Protein AF-A0A0Q4UPB3-F1 (afdb_monomer_lite)

Sequence (132 aa):
MCTIVAIAHKLSTCGHAADIGVLMTHRLHADRCLEVARELRAAAEETRQTLQVSRDLVRRSREQTAAGPLACSKDDNLVPSNQLVMSLIEAYEAAENEPDTQTRLLLGHVLHHVGRRIADGIGPRMAGIAVH

Foldseek 3Di:
DPPVVVVVVVVVVVVVVVVVVVVVVVVVVVVVVVVVVVVVVVVVVVVVVVVVVVVVVVVVVVVDVVVDDPPPPPCLLPQDDPVVLVVLVVQLVVCVPPPPPVSNVVSVVVNVVNVVSNDVNCPCVNVVNPPD

Structure (mmCIF, N/CA/C/O backbone):
data_AF-A0A0Q4UPB3-F1
#
_entry.id   AF-A0A0Q4UPB3-F1
#
loop_
_atom_site.group_PDB
_atom_site.id
_atom_site.type_symbol
_atom_site.label_atom_id
_atom_site.label_alt_id
_atom_site.label_comp_id
_atom_site.label_asym_id
_atom_site.label_entity_id
_atom_site.label_seq_id
_atom_site.pdbx_PDB_ins_code
_atom_site.Cartn_x
_atom_site.Cartn_y
_atom_site.Cartn_z
_atom_site.occupancy
_atom_site.B_iso_or_equiv
_atom_site.auth_seq_id
_atom_site.auth_comp_id
_atom_site.auth_asym_id
_atom_site.auth_atom_id
_atom_site.pdbx_PDB_model_num
ATOM 1 N N . MET A 1 1 ? 35.893 -4.896 -80.711 1.00 54.38 1 MET A N 1
ATOM 2 C CA . MET A 1 1 ? 35.338 -5.788 -79.666 1.00 54.38 1 MET A CA 1
ATOM 3 C C . MET A 1 1 ? 35.757 -5.440 -78.228 1.00 54.38 1 MET A C 1
ATOM 5 O O . MET A 1 1 ? 35.130 -5.952 -77.313 1.00 54.38 1 MET A O 1
ATOM 9 N N . CYS A 1 2 ? 36.719 -4.537 -77.978 1.00 56.00 2 CYS A N 1
ATOM 10 C CA . CYS A 1 2 ? 37.187 -4.248 -76.608 1.00 56.00 2 CYS A CA 1
ATOM 11 C C . CYS A 1 2 ? 36.228 -3.426 -75.721 1.00 56.00 2 CYS A C 1
ATOM 13 O O . CYS A 1 2 ? 36.278 -3.541 -74.501 1.00 56.00 2 CYS A O 1
ATOM 15 N N . THR A 1 3 ? 35.339 -2.611 -76.291 1.00 58.88 3 THR A N 1
ATOM 16 C CA . THR A 1 3 ? 34.511 -1.666 -75.517 1.00 58.88 3 THR A CA 1
ATOM 17 C C . THR A 1 3 ? 33.350 -2.332 -74.779 1.00 58.88 3 THR A C 1
ATOM 19 O O . THR A 1 3 ? 33.030 -1.947 -73.659 1.00 58.88 3 THR A O 1
ATOM 22 N N . ILE A 1 4 ? 32.747 -3.369 -75.368 1.00 64.38 4 ILE A N 1
ATOM 23 C CA . ILE A 1 4 ? 31.600 -4.078 -74.774 1.00 64.38 4 ILE A CA 1
ATOM 24 C C . ILE A 1 4 ? 32.046 -4.893 -73.549 1.00 64.38 4 ILE A C 1
ATOM 26 O O . ILE A 1 4 ? 31.372 -4.882 -72.522 1.00 64.38 4 ILE A O 1
ATOM 30 N N . VAL A 1 5 ? 33.228 -5.518 -73.614 1.00 67.75 5 VAL A N 1
ATOM 31 C CA . VAL A 1 5 ? 33.810 -6.277 -72.491 1.00 67.75 5 VAL A CA 1
ATOM 32 C C . VAL A 1 5 ? 34.177 -5.351 -71.323 1.00 67.75 5 VAL A C 1
ATOM 34 O O . VAL A 1 5 ? 33.931 -5.691 -70.168 1.00 67.75 5 VAL A O 1
ATOM 37 N N . ALA A 1 6 ? 34.686 -4.147 -71.606 1.00 63.47 6 ALA A N 1
ATOM 38 C CA . ALA A 1 6 ? 35.025 -3.167 -70.573 1.00 63.47 6 ALA A CA 1
ATOM 39 C C . ALA A 1 6 ? 33.787 -2.625 -69.833 1.00 63.47 6 ALA A C 1
ATOM 41 O O . ALA A 1 6 ? 33.818 -2.469 -68.611 1.00 63.47 6 ALA A O 1
ATOM 42 N N . ILE A 1 7 ? 32.684 -2.382 -70.552 1.00 65.12 7 ILE A N 1
ATOM 43 C CA . ILE A 1 7 ? 31.418 -1.921 -69.961 1.00 65.12 7 ILE A CA 1
ATOM 44 C C . ILE A 1 7 ? 30.777 -3.039 -69.129 1.00 65.12 7 ILE A C 1
ATOM 46 O O . ILE A 1 7 ? 30.352 -2.787 -68.003 1.00 65.12 7 ILE A O 1
ATOM 50 N N . ALA A 1 8 ? 30.783 -4.282 -69.623 1.00 61.94 8 ALA A N 1
ATOM 51 C CA . ALA A 1 8 ? 30.275 -5.433 -68.876 1.00 61.94 8 ALA A CA 1
ATOM 52 C C . ALA A 1 8 ? 31.062 -5.677 -67.574 1.00 61.94 8 ALA A C 1
ATOM 54 O O . ALA A 1 8 ? 30.465 -5.891 -66.520 1.00 61.94 8 ALA A O 1
ATOM 55 N N . HIS A 1 9 ? 32.394 -5.555 -67.607 1.00 61.84 9 HIS A N 1
ATOM 56 C CA . HIS A 1 9 ? 33.232 -5.695 -66.414 1.00 61.84 9 HIS A CA 1
ATOM 57 C C . HIS A 1 9 ? 33.004 -4.560 -65.397 1.00 61.84 9 HIS A C 1
ATOM 59 O O . HIS A 1 9 ? 32.926 -4.813 -64.194 1.00 61.84 9 HIS A O 1
ATOM 65 N N . LYS A 1 10 ? 32.834 -3.312 -65.863 1.00 60.03 10 LYS A N 1
ATOM 66 C CA . LYS A 1 10 ? 32.477 -2.147 -65.024 1.00 60.03 10 LYS A CA 1
ATOM 67 C C . LYS A 1 10 ? 31.107 -2.305 -64.358 1.00 60.03 10 LYS A C 1
ATOM 69 O O . LYS A 1 10 ? 30.974 -2.008 -63.177 1.00 60.03 10 LYS A O 1
ATOM 74 N N . LEU A 1 11 ? 30.104 -2.801 -65.082 1.00 58.50 11 LEU A N 1
ATOM 75 C CA . LEU A 1 11 ? 28.763 -3.034 -64.533 1.00 58.50 11 LEU A CA 1
ATOM 76 C C . LEU A 1 11 ? 28.754 -4.192 -63.522 1.00 58.50 11 LEU A C 1
ATOM 78 O O . LEU A 1 11 ? 28.140 -4.070 -62.464 1.00 58.50 11 LEU A O 1
ATOM 82 N N . SER A 1 12 ? 29.504 -5.269 -63.788 1.00 58.59 12 SER A N 1
ATOM 83 C CA . SER A 1 12 ? 29.649 -6.404 -62.864 1.00 58.59 12 SER A CA 1
ATOM 84 C C . SER A 1 12 ? 30.367 -6.026 -61.561 1.00 58.59 12 SER A C 1
ATOM 86 O O . SER A 1 12 ? 30.002 -6.514 -60.493 1.00 58.59 12 SER A O 1
ATOM 88 N N . THR A 1 13 ? 31.374 -5.149 -61.627 1.00 58.72 13 THR A N 1
ATOM 89 C CA . THR A 1 13 ? 32.111 -4.675 -60.439 1.00 58.72 13 THR A CA 1
ATOM 90 C C . THR A 1 13 ? 31.324 -3.642 -59.631 1.00 58.72 13 THR A C 1
ATOM 92 O O . THR A 1 13 ? 31.376 -3.668 -58.403 1.00 58.72 13 THR A O 1
ATOM 95 N N . CYS A 1 14 ? 30.527 -2.786 -60.282 1.00 55.81 14 CYS A N 1
ATOM 96 C CA . CYS A 1 14 ? 29.613 -1.874 -59.589 1.00 55.81 14 CYS A CA 1
ATOM 97 C C . CYS A 1 14 ? 28.456 -2.608 -58.886 1.00 55.81 14 CYS A C 1
ATOM 99 O O . CYS A 1 14 ? 28.085 -2.215 -57.782 1.00 55.81 14 CYS A O 1
ATOM 101 N N . GLY A 1 15 ? 27.930 -3.690 -59.476 1.00 55.94 15 GLY A N 1
ATOM 102 C CA . GLY A 1 15 ? 26.895 -4.523 -58.851 1.00 55.94 15 GLY A CA 1
ATOM 103 C C . GLY A 1 15 ? 27.379 -5.225 -57.577 1.00 55.94 15 GLY A C 1
ATOM 104 O O . GLY A 1 15 ? 26.719 -5.148 -56.547 1.00 55.94 15 GLY A O 1
ATOM 105 N N . HIS A 1 16 ? 28.577 -5.821 -57.607 1.00 56.78 16 HIS A N 1
ATOM 106 C CA . HIS A 1 16 ? 29.169 -6.474 -56.429 1.00 56.78 16 HIS A CA 1
ATOM 107 C C . HIS A 1 16 ? 29.466 -5.497 -55.279 1.00 56.78 16 HIS A C 1
ATOM 109 O O . HIS A 1 16 ? 29.291 -5.844 -54.115 1.00 56.78 16 HIS A O 1
ATOM 115 N N . ALA A 1 17 ? 29.895 -4.268 -55.581 1.00 54.84 17 ALA A N 1
ATOM 116 C CA . ALA A 1 17 ? 30.187 -3.268 -54.552 1.00 54.84 17 ALA A CA 1
ATOM 117 C C . ALA A 1 17 ? 28.920 -2.768 -53.829 1.00 54.84 17 ALA A C 1
ATOM 119 O O . ALA A 1 17 ? 28.954 -2.536 -52.619 1.00 54.84 17 ALA A O 1
ATOM 120 N N . ALA A 1 18 ? 27.801 -2.632 -54.549 1.00 58.50 18 ALA A N 1
ATOM 121 C CA . ALA A 1 18 ? 26.520 -2.235 -53.967 1.00 58.50 18 ALA A CA 1
ATOM 122 C C . ALA A 1 18 ? 25.928 -3.337 -53.068 1.00 58.50 18 ALA A C 1
ATOM 124 O O . ALA A 1 18 ? 25.439 -3.040 -51.979 1.00 58.50 18 ALA A O 1
ATOM 125 N N . ASP A 1 19 ? 26.046 -4.601 -53.480 1.00 56.97 19 ASP A N 1
ATOM 126 C CA . ASP A 1 19 ? 25.572 -5.764 -52.716 1.00 56.97 19 ASP A CA 1
ATOM 127 C C . ASP A 1 19 ? 26.341 -5.929 -51.387 1.00 56.97 19 ASP A C 1
ATOM 129 O O . ASP A 1 19 ? 25.758 -6.104 -50.316 1.00 56.97 19 ASP A O 1
ATOM 133 N N . ILE A 1 20 ? 27.667 -5.736 -51.417 1.00 59.97 20 ILE A N 1
ATOM 134 C CA . ILE A 1 20 ? 28.524 -5.768 -50.218 1.00 59.97 20 ILE A CA 1
ATOM 135 C C . ILE A 1 20 ? 28.170 -4.635 -49.238 1.00 59.97 20 ILE A C 1
ATOM 137 O O . ILE A 1 20 ? 28.157 -4.855 -48.025 1.00 59.97 20 ILE A O 1
ATOM 141 N N . GLY A 1 21 ? 27.846 -3.437 -49.737 1.00 62.78 21 GLY A N 1
ATOM 142 C CA . GLY A 1 21 ? 27.442 -2.302 -48.900 1.00 62.78 21 GLY A CA 1
ATOM 143 C C . GLY A 1 21 ? 26.110 -2.526 -48.173 1.00 62.78 21 GLY A C 1
ATOM 144 O O . GLY A 1 21 ? 25.983 -2.200 -46.988 1.00 62.78 21 GLY A O 1
ATOM 145 N N . VAL A 1 22 ? 25.133 -3.137 -48.848 1.00 63.81 22 VAL A N 1
ATOM 146 C CA . VAL A 1 22 ? 23.831 -3.496 -48.257 1.00 63.81 22 VAL A CA 1
ATOM 147 C C . VAL A 1 22 ? 23.985 -4.626 -47.232 1.00 63.81 22 VAL A C 1
ATOM 149 O O . VAL A 1 22 ? 23.420 -4.560 -46.139 1.00 63.81 22 VAL A O 1
ATOM 152 N N . LEU A 1 23 ? 24.825 -5.624 -47.515 1.00 66.25 23 LEU A N 1
ATOM 153 C CA . LEU A 1 23 ? 25.113 -6.709 -46.576 1.00 66.25 23 LEU A CA 1
ATOM 154 C C . LEU A 1 23 ? 25.839 -6.213 -45.307 1.00 66.25 23 LEU A C 1
ATOM 156 O O . LEU A 1 23 ? 25.543 -6.665 -44.198 1.00 66.25 23 LEU A O 1
ATOM 160 N N . MET A 1 24 ? 26.777 -5.268 -45.450 1.00 66.00 24 MET A N 1
ATOM 161 C CA . MET A 1 24 ? 27.503 -4.664 -44.324 1.00 66.00 24 MET A CA 1
ATOM 162 C C . MET A 1 24 ? 26.604 -3.787 -43.450 1.00 66.00 24 MET A C 1
ATOM 164 O O . MET A 1 24 ? 26.666 -3.883 -42.226 1.00 66.00 24 MET A O 1
ATOM 168 N N . THR A 1 25 ? 25.737 -2.970 -44.049 1.00 70.75 25 THR A N 1
ATOM 169 C CA . THR A 1 25 ? 24.778 -2.140 -43.301 1.00 70.75 25 THR A CA 1
ATOM 170 C C . THR A 1 25 ? 23.741 -2.988 -42.569 1.00 70.75 25 THR A C 1
ATOM 172 O O . THR A 1 25 ? 23.466 -2.731 -41.398 1.00 70.75 25 THR A O 1
ATOM 175 N N . HIS A 1 26 ? 23.243 -4.062 -43.188 1.00 71.31 26 HIS A N 1
ATOM 176 C CA . HIS A 1 26 ? 22.344 -5.009 -42.526 1.00 71.31 26 HIS A CA 1
ATOM 177 C C . HIS A 1 26 ? 23.020 -5.736 -41.349 1.00 71.31 26 HIS A C 1
ATOM 179 O O . HIS A 1 26 ? 22.400 -5.917 -40.301 1.00 71.31 26 HIS A O 1
ATOM 185 N N . ARG A 1 27 ? 24.304 -6.106 -41.476 1.00 68.31 27 ARG A N 1
ATOM 186 C CA . ARG A 1 27 ? 25.092 -6.670 -40.363 1.00 68.31 27 ARG A CA 1
ATOM 187 C C . ARG A 1 27 ? 25.282 -5.678 -39.219 1.00 68.31 27 ARG A C 1
ATOM 189 O O . ARG A 1 27 ? 25.021 -6.033 -38.079 1.00 68.31 27 ARG A O 1
ATOM 196 N N . LEU A 1 28 ? 25.644 -4.430 -39.516 1.00 73.94 28 LEU A N 1
ATOM 197 C CA . LEU A 1 28 ? 25.806 -3.386 -38.497 1.00 73.94 28 LEU A CA 1
ATOM 198 C C . LEU A 1 28 ? 24.490 -3.072 -37.766 1.00 73.94 28 LEU A C 1
ATOM 200 O O . LEU A 1 28 ? 24.495 -2.822 -36.560 1.00 73.94 28 LEU A O 1
ATOM 204 N N . HIS A 1 29 ? 23.357 -3.104 -38.473 1.00 76.38 29 HIS A N 1
ATOM 205 C CA . HIS A 1 29 ? 22.039 -2.960 -37.858 1.00 76.38 29 HIS A CA 1
ATOM 206 C C . HIS A 1 29 ? 21.669 -4.164 -36.989 1.00 76.38 29 HIS A C 1
ATOM 208 O O . HIS A 1 29 ? 21.205 -3.967 -35.868 1.00 76.38 29 HIS A O 1
ATOM 214 N N . ALA A 1 30 ? 21.914 -5.388 -37.461 1.00 81.31 30 ALA A N 1
ATOM 215 C CA . ALA A 1 30 ? 21.676 -6.599 -36.681 1.00 81.31 30 ALA A CA 1
ATOM 216 C C . ALA A 1 30 ? 22.531 -6.632 -35.404 1.00 81.31 30 ALA A C 1
ATOM 218 O O . ALA A 1 30 ? 21.999 -6.903 -34.329 1.00 81.31 30 ALA A O 1
ATOM 219 N N . ASP A 1 31 ? 23.812 -6.271 -35.494 1.00 83.19 31 ASP A N 1
ATOM 220 C CA . ASP A 1 31 ? 24.716 -6.204 -34.342 1.00 83.19 31 ASP A CA 1
ATOM 221 C C . ASP A 1 31 ? 24.255 -5.151 -33.326 1.00 83.19 31 ASP A C 1
ATOM 223 O O . ASP A 1 31 ? 24.212 -5.421 -32.126 1.00 83.19 31 ASP A O 1
ATOM 227 N N . ARG A 1 32 ? 23.804 -3.978 -33.791 1.00 85.38 32 ARG A N 1
ATOM 228 C CA . ARG A 1 32 ? 23.233 -2.945 -32.913 1.00 85.38 32 ARG A CA 1
ATOM 229 C C . ARG A 1 32 ? 21.941 -3.411 -32.239 1.00 85.38 32 ARG A C 1
ATOM 231 O O . ARG A 1 32 ? 21.749 -3.159 -31.054 1.00 85.38 32 ARG A O 1
ATOM 238 N N . CYS A 1 33 ? 21.056 -4.088 -32.968 1.00 87.56 33 CYS A N 1
ATOM 239 C CA . CYS A 1 33 ? 19.827 -4.642 -32.400 1.00 87.56 33 CYS A CA 1
ATOM 240 C C . CYS A 1 33 ? 20.118 -5.724 -31.352 1.00 87.56 33 CYS A C 1
ATOM 242 O O . CYS A 1 33 ? 19.437 -5.776 -30.330 1.00 87.56 33 CYS A O 1
ATOM 244 N N . LEU A 1 34 ? 21.130 -6.565 -31.582 1.00 90.81 34 LEU A N 1
ATOM 245 C CA . LEU A 1 34 ? 21.562 -7.571 -30.614 1.00 90.81 34 LEU A CA 1
ATOM 246 C C . LEU A 1 34 ? 22.141 -6.934 -29.351 1.00 90.81 34 LEU A C 1
ATOM 248 O O . LEU A 1 34 ? 21.851 -7.414 -28.257 1.00 90.81 34 LEU A O 1
ATOM 252 N N . GLU A 1 35 ? 22.904 -5.851 -29.485 1.00 90.56 35 GLU A N 1
ATOM 253 C CA . GLU A 1 35 ? 23.463 -5.141 -28.334 1.00 90.56 35 GLU A CA 1
ATOM 254 C C . GLU A 1 35 ? 22.364 -4.493 -27.484 1.00 90.56 35 GLU A C 1
ATOM 256 O O . GLU A 1 35 ? 22.272 -4.757 -26.288 1.00 90.56 35 GLU A O 1
ATOM 261 N N . VAL A 1 36 ? 21.422 -3.786 -28.116 1.00 92.94 36 VAL A N 1
ATOM 262 C CA . VAL A 1 36 ? 20.256 -3.217 -27.418 1.00 92.94 36 VAL A CA 1
ATOM 263 C C . VAL A 1 36 ? 19.420 -4.313 -26.747 1.00 92.94 36 VAL A C 1
ATOM 265 O O . VAL A 1 36 ? 18.962 -4.150 -25.618 1.00 92.94 36 VAL A O 1
ATOM 268 N N . ALA A 1 37 ? 19.239 -5.468 -27.394 1.00 92.88 37 ALA A N 1
ATOM 269 C CA . ALA A 1 37 ? 18.518 -6.589 -26.792 1.00 92.88 37 ALA A CA 1
ATOM 270 C C . ALA A 1 37 ? 19.241 -7.169 -25.561 1.00 92.88 37 ALA A C 1
ATOM 272 O O . ALA A 1 37 ? 18.579 -7.635 -24.628 1.00 92.88 37 ALA A O 1
ATOM 273 N N . ARG A 1 38 ? 20.580 -7.146 -25.535 1.00 92.69 38 ARG A N 1
ATOM 274 C CA . ARG A 1 38 ? 21.378 -7.554 -24.367 1.00 92.69 38 ARG A CA 1
ATOM 275 C C . ARG A 1 38 ? 21.261 -6.548 -23.233 1.00 92.69 38 ARG A C 1
ATOM 277 O O . ARG A 1 38 ? 21.021 -6.966 -22.104 1.00 92.69 38 ARG A O 1
ATOM 284 N N . GLU A 1 39 ? 21.359 -5.257 -23.533 1.00 94.69 39 GLU A N 1
ATOM 285 C CA . GLU A 1 39 ? 21.193 -4.183 -22.548 1.00 94.69 39 GLU A CA 1
ATOM 286 C C . GLU A 1 39 ? 19.800 -4.222 -21.911 1.00 94.69 39 GLU A C 1
ATOM 288 O O . GLU A 1 39 ? 19.672 -4.234 -20.688 1.00 94.69 39 GLU A O 1
ATOM 293 N N . LEU A 1 40 ? 18.749 -4.353 -22.728 1.00 95.00 40 LEU A N 1
ATOM 294 C CA . LEU A 1 40 ? 17.376 -4.480 -22.237 1.00 95.00 40 LEU A CA 1
ATOM 295 C C . LEU A 1 40 ? 17.190 -5.726 -21.372 1.00 95.00 40 LEU A C 1
ATOM 297 O O . LEU A 1 40 ? 16.484 -5.681 -20.366 1.00 95.00 40 LEU A O 1
ATOM 301 N N . ARG A 1 41 ? 17.837 -6.840 -21.731 1.00 94.56 41 ARG A N 1
ATOM 302 C CA . ARG A 1 41 ? 17.807 -8.054 -20.912 1.00 94.56 41 ARG A CA 1
ATOM 303 C C . ARG A 1 41 ? 18.510 -7.846 -19.573 1.00 94.56 41 ARG A C 1
ATOM 305 O O . ARG A 1 41 ? 17.984 -8.297 -18.560 1.00 94.56 41 ARG A O 1
ATOM 312 N N . ALA A 1 42 ? 19.658 -7.171 -19.560 1.00 95.44 42 ALA A N 1
ATOM 313 C CA . ALA A 1 42 ? 20.377 -6.857 -18.331 1.00 95.44 42 ALA A CA 1
ATOM 314 C C . ALA A 1 42 ? 19.534 -5.958 -17.410 1.00 95.44 42 ALA A C 1
ATOM 316 O O . ALA A 1 42 ? 19.338 -6.298 -16.246 1.00 95.44 42 ALA A O 1
ATOM 317 N N . ALA A 1 43 ? 18.939 -4.892 -17.952 1.00 92.81 43 ALA A N 1
ATOM 318 C CA . ALA A 1 43 ? 18.071 -3.983 -17.203 1.00 92.81 43 ALA A CA 1
ATOM 319 C C . ALA A 1 43 ? 16.798 -4.672 -16.670 1.00 92.81 43 ALA A C 1
ATOM 321 O O . ALA A 1 43 ? 16.363 -4.432 -15.539 1.00 92.81 43 ALA A O 1
ATOM 322 N N . ALA A 1 44 ? 16.196 -5.562 -17.465 1.00 94.38 44 ALA A N 1
ATOM 323 C CA . ALA A 1 44 ? 15.036 -6.340 -17.039 1.00 94.38 44 ALA A CA 1
ATOM 324 C C . ALA A 1 44 ? 15.383 -7.304 -15.893 1.00 94.38 44 ALA A C 1
ATOM 326 O O . ALA A 1 44 ? 14.607 -7.444 -14.945 1.00 94.38 44 ALA A O 1
ATOM 327 N N . GLU A 1 45 ? 16.549 -7.948 -15.956 1.00 96.50 45 GLU A N 1
ATOM 328 C CA . GLU A 1 45 ? 17.002 -8.873 -14.918 1.00 96.50 45 GLU A CA 1
ATOM 329 C C . GLU A 1 45 ? 17.362 -8.142 -13.618 1.00 96.50 45 GLU A C 1
ATOM 331 O O . GLU A 1 45 ? 16.987 -8.598 -12.539 1.00 96.50 45 GLU A O 1
ATOM 336 N N . GLU A 1 46 ? 17.989 -6.970 -13.711 1.00 93.94 46 GLU A N 1
ATOM 337 C CA . GLU A 1 46 ? 18.224 -6.092 -12.562 1.00 93.94 46 GLU A CA 1
ATOM 338 C C . GLU A 1 46 ? 16.900 -5.702 -11.889 1.00 93.94 46 GLU A C 1
ATOM 340 O O . GLU A 1 46 ? 16.718 -5.915 -10.690 1.00 93.94 46 GLU A O 1
ATOM 345 N N . THR A 1 47 ? 15.915 -5.255 -12.675 1.00 95.25 47 THR A N 1
ATOM 346 C CA . THR A 1 47 ? 14.582 -4.908 -12.158 1.00 95.25 47 THR A CA 1
ATOM 347 C C . THR A 1 47 ? 13.916 -6.104 -11.469 1.00 95.25 47 THR A C 1
ATOM 349 O O . THR A 1 47 ? 13.317 -5.963 -10.399 1.00 95.25 47 THR A O 1
ATOM 352 N N . ARG A 1 48 ? 14.040 -7.310 -12.045 1.00 94.38 48 ARG A N 1
ATOM 353 C CA . ARG A 1 48 ? 13.504 -8.548 -11.459 1.00 94.38 48 ARG A CA 1
ATOM 354 C C . ARG A 1 48 ? 14.130 -8.834 -10.094 1.00 94.38 48 ARG A C 1
ATOM 356 O O . ARG A 1 48 ? 13.407 -9.188 -9.159 1.00 94.38 48 ARG A O 1
ATOM 363 N N . GLN A 1 49 ? 15.444 -8.659 -9.967 1.00 95.56 49 GLN A N 1
ATOM 364 C CA . GLN A 1 49 ? 16.164 -8.841 -8.707 1.00 95.56 49 GLN A CA 1
ATOM 365 C C . GLN A 1 49 ? 15.735 -7.807 -7.662 1.00 95.56 49 GLN A C 1
ATOM 367 O O . GLN A 1 49 ? 15.417 -8.184 -6.533 1.00 95.56 49 GLN A O 1
ATOM 372 N N . THR A 1 50 ? 15.627 -6.530 -8.038 1.00 95.00 50 THR A N 1
ATOM 373 C CA . THR A 1 50 ? 15.151 -5.467 -7.140 1.00 95.00 50 THR A CA 1
ATOM 374 C C . THR A 1 50 ? 13.753 -5.770 -6.608 1.00 95.00 50 THR A C 1
ATOM 376 O O . THR A 1 50 ? 13.535 -5.743 -5.396 1.00 95.00 50 THR A O 1
ATOM 379 N N . LEU A 1 51 ? 12.814 -6.138 -7.485 1.00 96.44 51 LEU A N 1
ATOM 380 C CA . LEU A 1 51 ? 11.450 -6.488 -7.082 1.00 96.44 51 LEU A CA 1
ATOM 381 C C . LEU A 1 51 ? 11.415 -7.709 -6.155 1.00 96.44 51 LEU A C 1
ATOM 383 O O . LEU A 1 51 ? 10.621 -7.745 -5.212 1.00 96.44 51 LEU A O 1
ATOM 387 N N . GLN A 1 52 ? 12.278 -8.700 -6.388 1.00 96.06 52 GLN A N 1
ATOM 388 C CA . GLN A 1 52 ? 12.390 -9.866 -5.517 1.00 96.06 52 GLN A CA 1
ATOM 389 C C . GLN A 1 52 ? 12.865 -9.472 -4.111 1.00 96.06 52 GLN A C 1
ATOM 391 O O . GLN A 1 52 ? 12.244 -9.883 -3.129 1.00 96.06 52 GLN A O 1
ATOM 396 N N . VAL A 1 53 ? 13.885 -8.613 -4.008 1.00 95.31 53 VAL A N 1
ATOM 397 C CA . VAL A 1 53 ? 14.373 -8.077 -2.726 1.00 95.31 53 VAL A CA 1
ATOM 398 C C . VAL A 1 53 ? 13.281 -7.282 -2.007 1.00 95.31 53 VAL A C 1
ATOM 400 O O . VAL A 1 53 ? 13.059 -7.493 -0.813 1.00 95.31 53 VAL A O 1
ATOM 403 N N . SER A 1 54 ? 12.552 -6.415 -2.717 1.00 93.12 54 SER A N 1
ATOM 404 C CA . SER A 1 54 ? 11.431 -5.659 -2.142 1.00 93.12 54 SER A CA 1
ATOM 405 C C . SER A 1 54 ? 10.332 -6.583 -1.622 1.00 93.12 54 SER A C 1
ATOM 407 O O . SER A 1 54 ? 9.836 -6.391 -0.511 1.00 93.12 54 SER A O 1
ATOM 409 N N . ARG A 1 55 ? 9.976 -7.628 -2.378 1.00 94.06 55 ARG A N 1
ATOM 410 C CA . ARG A 1 55 ? 8.977 -8.616 -1.955 1.00 94.06 55 ARG A CA 1
ATOM 411 C C . ARG A 1 55 ? 9.433 -9.382 -0.717 1.00 94.06 55 ARG A C 1
ATOM 413 O O . ARG A 1 55 ? 8.634 -9.591 0.192 1.00 94.06 55 ARG A O 1
ATOM 420 N N . ASP A 1 56 ? 10.702 -9.776 -0.661 1.00 94.62 56 ASP A N 1
ATOM 421 C CA . ASP A 1 56 ? 11.268 -10.475 0.493 1.00 94.62 56 ASP A CA 1
ATOM 422 C C . ASP A 1 56 ? 11.343 -9.580 1.732 1.00 94.62 56 ASP A C 1
ATOM 424 O O . ASP A 1 56 ? 11.130 -10.062 2.844 1.00 94.62 56 ASP A O 1
ATOM 428 N N . LEU A 1 57 ? 11.591 -8.279 1.564 1.00 92.25 57 LEU A N 1
ATOM 429 C CA . LEU A 1 57 ? 11.519 -7.305 2.652 1.00 92.25 57 LEU A CA 1
ATOM 430 C C . LEU A 1 57 ? 10.085 -7.144 3.169 1.00 92.25 57 LEU A C 1
ATOM 432 O O . LEU A 1 57 ? 9.869 -7.219 4.375 1.00 92.25 57 LEU A O 1
ATOM 436 N N . VAL A 1 58 ? 9.102 -6.975 2.277 1.00 92.81 58 VAL A N 1
ATOM 437 C CA . VAL A 1 58 ? 7.681 -6.869 2.656 1.00 92.81 58 VAL A CA 1
ATOM 438 C C . VAL A 1 58 ? 7.207 -8.145 3.344 1.00 92.81 58 VAL A C 1
ATOM 440 O O . VAL A 1 58 ? 6.513 -8.075 4.356 1.00 92.81 58 VAL A O 1
ATOM 443 N N . ARG A 1 59 ? 7.602 -9.317 2.834 1.00 92.06 59 ARG A N 1
ATOM 444 C CA . ARG A 1 59 ? 7.299 -10.603 3.464 1.00 92.06 59 ARG A CA 1
ATOM 445 C C . ARG A 1 59 ? 7.896 -10.680 4.867 1.00 92.06 59 ARG A C 1
ATOM 447 O O . ARG A 1 59 ? 7.147 -10.930 5.800 1.00 92.06 59 ARG A O 1
ATOM 454 N N . ARG A 1 60 ? 9.191 -10.387 5.032 1.00 87.44 60 ARG A N 1
ATOM 455 C CA . ARG A 1 60 ? 9.841 -10.371 6.354 1.00 87.44 60 ARG A CA 1
ATOM 456 C C . ARG A 1 60 ? 9.216 -9.353 7.300 1.00 87.44 60 ARG A C 1
ATOM 458 O O . ARG A 1 60 ? 9.068 -9.650 8.473 1.00 87.44 60 ARG A O 1
ATOM 465 N N . SER A 1 61 ? 8.821 -8.180 6.809 1.00 86.06 61 SER A N 1
ATOM 466 C CA . SER A 1 61 ? 8.103 -7.182 7.608 1.00 86.06 61 SER A CA 1
ATOM 467 C C . SER A 1 61 ? 6.762 -7.728 8.095 1.00 86.06 61 SER A C 1
ATOM 469 O O . SER A 1 61 ? 6.477 -7.641 9.283 1.00 86.06 61 SER A O 1
ATOM 471 N N . ARG A 1 62 ? 5.976 -8.365 7.219 1.00 85.31 62 ARG A N 1
ATOM 472 C CA . ARG A 1 62 ? 4.709 -9.010 7.601 1.00 85.31 62 ARG A CA 1
ATOM 473 C C . ARG A 1 62 ? 4.919 -10.165 8.571 1.00 85.31 62 ARG A C 1
ATOM 475 O O . ARG A 1 62 ? 4.162 -10.291 9.523 1.00 85.31 62 ARG A O 1
ATOM 482 N N . GLU A 1 63 ? 5.937 -10.987 8.343 1.00 85.25 63 GLU A N 1
ATOM 483 C CA . GLU A 1 63 ? 6.319 -12.073 9.244 1.00 85.25 63 GLU A CA 1
ATOM 484 C C . GLU A 1 63 ? 6.775 -11.529 10.595 1.00 85.25 63 GLU A C 1
ATOM 486 O O . GLU A 1 63 ? 6.380 -12.085 11.599 1.00 85.25 63 GLU A O 1
ATOM 491 N N . GLN A 1 64 ? 7.516 -10.421 10.659 1.00 77.56 64 GLN A N 1
ATOM 492 C CA . GLN A 1 64 ? 7.864 -9.755 11.918 1.00 77.56 64 GLN A CA 1
ATOM 493 C C . GLN A 1 64 ? 6.627 -9.186 12.617 1.00 77.56 64 GLN A C 1
ATOM 495 O O . GLN A 1 64 ? 6.475 -9.393 13.813 1.00 77.56 64 GLN A O 1
ATOM 500 N N . THR A 1 65 ? 5.702 -8.553 11.889 1.00 68.50 65 THR A N 1
ATOM 501 C CA . THR A 1 65 ? 4.411 -8.117 12.446 1.00 68.50 65 THR A CA 1
ATOM 502 C C . THR A 1 65 ? 3.577 -9.300 12.952 1.00 68.50 65 THR A C 1
ATOM 504 O O . THR A 1 65 ? 2.874 -9.168 13.947 1.00 68.50 65 THR A O 1
ATOM 507 N N . ALA A 1 66 ? 3.672 -10.465 12.305 1.00 65.38 66 ALA A N 1
ATOM 508 C CA . ALA A 1 66 ? 2.995 -11.690 12.726 1.00 65.38 66 ALA A CA 1
ATOM 509 C C . ALA A 1 66 ? 3.746 -12.462 13.834 1.00 65.38 66 ALA A C 1
ATOM 511 O O . ALA A 1 66 ? 3.115 -13.180 14.604 1.00 65.38 66 ALA A O 1
ATOM 512 N N . ALA A 1 67 ? 5.074 -12.329 13.918 1.00 57.38 67 ALA A N 1
ATOM 513 C CA . ALA A 1 67 ? 5.965 -13.086 14.801 1.00 57.38 67 ALA A CA 1
ATOM 514 C C . ALA A 1 67 ? 6.468 -12.288 16.015 1.00 57.38 67 ALA A C 1
ATOM 516 O O . ALA A 1 67 ? 7.110 -12.874 16.887 1.00 57.38 67 ALA A O 1
ATOM 517 N N . GLY A 1 68 ? 6.161 -10.992 16.148 1.00 43.94 68 GLY A N 1
ATOM 518 C CA . GLY A 1 68 ? 6.287 -10.337 17.445 1.00 43.94 68 GLY A CA 1
ATOM 519 C C . GLY A 1 68 ? 5.994 -8.832 17.508 1.00 43.94 68 GLY A C 1
ATOM 520 O O . GLY A 1 68 ? 6.313 -8.097 16.578 1.00 43.94 68 GLY A O 1
ATOM 521 N N . PRO A 1 69 ? 5.468 -8.349 18.653 1.00 46.06 69 PRO A N 1
ATOM 522 C CA . PRO A 1 69 ? 5.416 -9.082 19.913 1.00 46.06 69 PRO A CA 1
ATOM 523 C C . PRO A 1 69 ? 4.026 -9.668 20.226 1.00 46.06 69 PRO A C 1
ATOM 525 O O . PRO A 1 69 ? 3.001 -9.007 20.070 1.00 46.06 69 PRO A O 1
ATOM 528 N N . LEU A 1 70 ? 4.011 -10.839 20.874 1.00 50.69 70 LEU A N 1
ATOM 529 C CA . LEU A 1 70 ? 3.013 -11.209 21.898 1.00 50.69 70 LEU A CA 1
ATOM 530 C C . LEU A 1 70 ? 3.074 -10.237 23.111 1.00 50.69 70 LEU A C 1
ATOM 532 O O . LEU A 1 70 ? 3.076 -10.645 24.269 1.00 50.69 70 LEU A O 1
ATOM 536 N N . ALA A 1 71 ? 3.187 -8.940 22.830 1.00 47.34 71 ALA A N 1
ATOM 537 C CA . ALA A 1 71 ? 3.187 -7.813 23.750 1.00 47.34 71 ALA A CA 1
ATOM 538 C C . ALA A 1 71 ? 2.597 -6.554 23.078 1.00 47.34 71 ALA A C 1
ATOM 540 O O . ALA A 1 71 ? 2.920 -5.437 23.471 1.00 47.34 71 ALA A O 1
ATOM 541 N N . CYS A 1 72 ? 1.710 -6.706 22.084 1.00 40.84 72 CYS A N 1
ATOM 542 C CA . CYS A 1 72 ? 0.528 -5.846 22.112 1.00 40.84 72 CYS A CA 1
ATOM 543 C C . CYS A 1 72 ? -0.278 -6.360 23.304 1.00 40.84 72 CYS A C 1
ATOM 545 O O . CYS A 1 72 ? -0.440 -7.574 23.446 1.00 40.84 72 CYS A O 1
ATOM 547 N N . SER A 1 73 ? -0.542 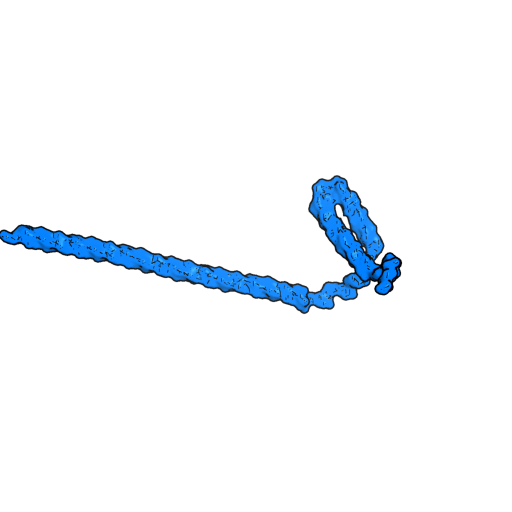-5.472 24.255 1.00 46.69 73 SER A N 1
ATOM 548 C CA . SER A 1 73 ? -0.838 -5.833 25.631 1.00 46.69 73 SER A CA 1
ATOM 549 C C . SER A 1 73 ? -1.876 -6.945 25.707 1.00 46.69 73 SER A C 1
ATOM 551 O O . SER A 1 73 ? -2.911 -6.948 25.045 1.00 46.69 73 SER A O 1
ATOM 553 N N . LYS A 1 74 ? -1.588 -7.906 26.575 1.00 44.38 74 LYS A N 1
ATOM 554 C CA . LYS A 1 74 ? -2.534 -8.900 27.064 1.00 44.38 74 LYS A CA 1
ATOM 555 C C . LYS A 1 74 ? -3.557 -8.191 27.967 1.00 44.38 74 LYS A C 1
ATOM 557 O O . LYS A 1 74 ? -3.674 -8.516 29.134 1.00 44.38 74 LYS A O 1
ATOM 562 N N . ASP A 1 75 ? -4.212 -7.180 27.412 1.00 48.75 75 ASP A N 1
ATOM 563 C CA . ASP A 1 75 ? -5.230 -6.316 28.000 1.00 48.75 75 ASP A CA 1
ATOM 564 C C . ASP A 1 75 ? -6.361 -6.056 26.986 1.00 48.75 75 ASP A C 1
ATOM 566 O O . ASP A 1 75 ? -7.311 -5.335 27.273 1.00 48.75 75 ASP A O 1
ATOM 570 N N . ASP A 1 76 ? -6.329 -6.701 25.811 1.00 52.75 76 ASP A N 1
ATOM 571 C CA . ASP A 1 76 ? -7.433 -6.680 24.839 1.00 52.75 76 ASP A CA 1
ATOM 572 C C . ASP A 1 76 ? -8.744 -7.274 25.391 1.00 52.75 76 ASP A C 1
ATOM 574 O O . ASP A 1 76 ? -9.812 -7.044 24.823 1.00 52.75 76 ASP A O 1
ATOM 578 N N . ASN A 1 77 ? -8.683 -7.946 26.546 1.00 53.50 77 ASN A N 1
ATOM 579 C CA . ASN A 1 77 ? -9.843 -8.416 27.304 1.00 53.50 77 ASN A CA 1
ATOM 580 C C . ASN A 1 77 ? -10.338 -7.426 28.373 1.00 53.50 77 ASN A C 1
ATOM 582 O O . ASN A 1 77 ? -11.306 -7.736 29.066 1.00 53.50 77 ASN A O 1
ATOM 586 N N . LEU A 1 78 ? -9.706 -6.257 28.549 1.00 66.00 78 LEU A N 1
ATOM 587 C CA . LEU A 1 78 ? -10.285 -5.221 29.400 1.00 66.00 78 LEU A CA 1
ATOM 588 C C . LEU A 1 78 ? -11.390 -4.515 28.630 1.00 66.00 78 LEU A C 1
ATOM 590 O O . LEU A 1 78 ? -11.181 -3.950 27.552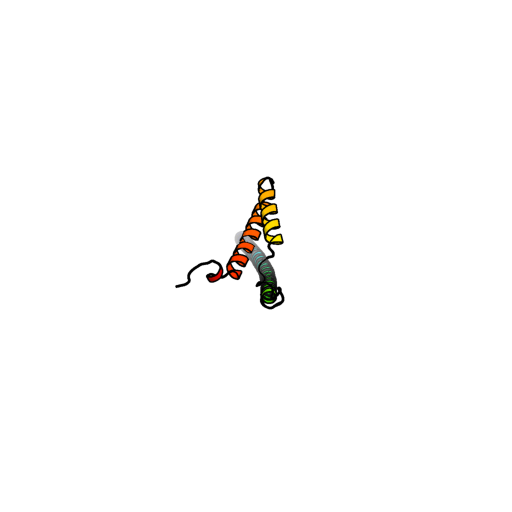 1.00 66.00 78 LEU A O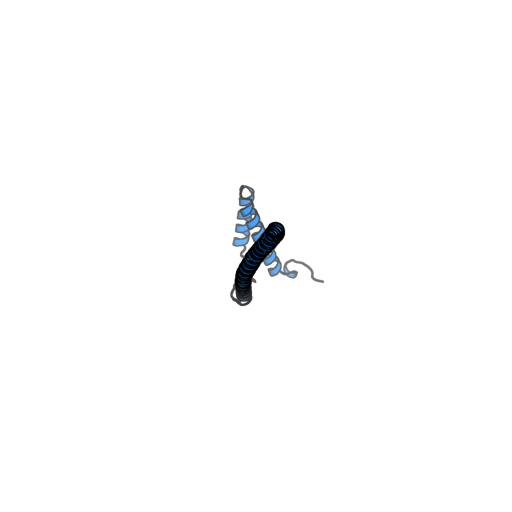 1
ATOM 594 N N . VAL A 1 79 ? -12.582 -4.563 29.220 1.00 73.25 79 VAL A N 1
ATOM 595 C CA . VAL A 1 79 ? -13.717 -3.741 28.817 1.00 73.25 79 VAL A CA 1
ATOM 596 C C . VAL A 1 79 ? -13.244 -2.280 28.794 1.00 73.25 79 VAL A C 1
ATOM 598 O O . VAL A 1 79 ? -12.626 -1.831 29.764 1.00 73.25 79 VAL A O 1
ATOM 601 N N . PRO A 1 80 ? -13.479 -1.538 27.698 1.00 80.75 80 PRO A N 1
ATOM 602 C CA . PRO A 1 80 ? -13.081 -0.138 27.610 1.00 80.75 80 PRO A CA 1
ATOM 603 C C . PRO A 1 80 ? -13.722 0.668 28.745 1.00 80.75 80 PRO A C 1
ATOM 605 O O . PRO A 1 80 ? -14.857 0.406 29.143 1.00 80.75 80 PRO A O 1
ATOM 608 N N . SER A 1 81 ? -12.994 1.646 29.289 1.00 85.38 81 SER A N 1
ATOM 609 C CA . SER A 1 81 ? -13.501 2.443 30.408 1.00 85.38 81 SER A CA 1
ATOM 610 C C . SER A 1 81 ? -14.725 3.266 29.987 1.00 85.38 81 SER A C 1
ATOM 612 O O . SER A 1 81 ? -14.763 3.828 28.893 1.00 85.38 81 SER A O 1
ATOM 614 N N . ASN A 1 82 ? -15.714 3.395 30.878 1.00 86.06 82 ASN A N 1
ATOM 615 C CA . ASN A 1 82 ? -16.922 4.187 30.605 1.00 86.06 82 ASN A CA 1
ATOM 616 C C . ASN A 1 82 ? -16.599 5.642 30.232 1.00 86.06 82 ASN A C 1
ATOM 618 O O . ASN A 1 82 ? -17.256 6.213 29.368 1.00 86.06 82 ASN A O 1
ATOM 622 N N . GLN A 1 83 ? -15.557 6.222 30.839 1.00 90.06 83 GLN A N 1
ATOM 623 C CA . GLN A 1 83 ? -15.105 7.576 30.518 1.00 90.06 83 GLN A CA 1
ATOM 624 C C . GLN A 1 83 ? -14.635 7.688 29.063 1.00 90.06 83 GLN A C 1
ATOM 626 O O . GLN A 1 83 ? -15.012 8.632 28.379 1.00 90.06 83 GLN A O 1
ATOM 631 N N . LEU A 1 84 ? -13.862 6.713 28.571 1.00 89.06 84 LEU A N 1
ATOM 632 C CA . LEU A 1 84 ? -13.418 6.692 27.178 1.00 89.06 84 LEU A CA 1
ATOM 633 C C . LEU A 1 84 ? -14.609 6.589 26.220 1.00 89.06 84 LEU A C 1
ATOM 635 O O . LEU A 1 84 ? -14.652 7.299 25.220 1.00 89.06 84 LEU A O 1
ATOM 639 N N . VAL A 1 85 ? -15.571 5.715 26.530 1.00 90.94 85 VAL A N 1
ATOM 640 C CA . VAL A 1 85 ? -16.776 5.532 25.708 1.00 90.94 85 VAL A CA 1
ATOM 641 C C . VAL A 1 85 ? -17.578 6.831 25.632 1.00 90.94 85 VAL A C 1
ATOM 643 O O . VAL A 1 85 ? -17.932 7.250 24.534 1.00 90.94 85 VAL A O 1
ATOM 646 N N . MET A 1 86 ? -17.806 7.503 26.765 1.00 93.06 86 MET A N 1
ATOM 647 C CA . MET A 1 86 ? -18.497 8.796 26.792 1.00 93.06 86 MET A CA 1
ATOM 648 C C . MET A 1 86 ? -17.762 9.858 25.973 1.00 93.06 86 MET A C 1
ATOM 650 O O . MET A 1 86 ? -18.371 10.477 25.109 1.00 93.06 86 MET A O 1
ATOM 654 N N . SER A 1 87 ? -16.449 10.016 26.167 1.00 93.62 87 SER A N 1
ATOM 655 C CA . SER A 1 87 ? -15.668 11.004 25.414 1.00 93.62 87 SER A CA 1
ATOM 656 C C . SER A 1 87 ? -15.665 10.740 23.904 1.00 93.62 87 SER A C 1
ATOM 658 O O . SER A 1 87 ? -15.640 11.683 23.118 1.00 93.62 87 SER A O 1
ATOM 660 N N . LEU A 1 88 ? -15.704 9.474 23.472 1.00 92.38 88 LEU A N 1
ATOM 661 C CA . LEU A 1 88 ? -15.802 9.125 22.051 1.00 92.38 88 LEU A CA 1
ATOM 662 C C . LEU A 1 88 ? -17.176 9.452 21.456 1.00 92.38 88 LEU A C 1
ATOM 664 O O . LEU A 1 88 ? -17.241 9.873 20.302 1.00 92.38 88 LEU A O 1
ATOM 668 N N . ILE A 1 89 ? -18.254 9.264 22.223 1.00 92.94 89 ILE A N 1
ATOM 669 C CA . ILE A 1 89 ? -19.610 9.647 21.809 1.00 92.94 89 ILE A CA 1
ATOM 670 C C . ILE A 1 89 ? -19.698 11.170 21.685 1.00 92.94 89 ILE A C 1
ATOM 672 O O . ILE A 1 89 ? -20.084 11.663 20.630 1.00 92.94 89 ILE A O 1
ATOM 676 N N . GLU A 1 90 ? -19.239 11.909 22.698 1.00 94.06 90 GLU A N 1
ATOM 677 C CA . GLU A 1 90 ? -19.212 13.378 22.683 1.00 94.06 90 GLU A CA 1
ATOM 678 C C . GLU A 1 90 ? -18.398 13.922 21.501 1.00 94.06 90 GLU A C 1
ATOM 680 O O . GLU A 1 90 ? -18.835 14.841 20.812 1.00 94.06 90 GLU A O 1
ATOM 685 N N . ALA A 1 91 ? -17.232 13.332 21.216 1.00 92.25 91 ALA A N 1
ATOM 686 C CA . ALA A 1 91 ? -16.417 13.724 20.070 1.00 92.25 91 ALA A CA 1
ATOM 687 C C . ALA A 1 91 ? -17.125 13.451 18.732 1.00 92.25 91 ALA A C 1
ATOM 689 O O . ALA A 1 91 ? -17.025 14.261 17.811 1.00 92.25 91 ALA A O 1
ATOM 690 N N . TYR A 1 92 ? -17.835 12.324 18.611 1.00 90.94 92 TYR A N 1
ATOM 691 C CA . TYR A 1 92 ? -18.589 11.983 17.403 1.00 90.94 92 TYR A CA 1
ATOM 692 C C . TYR A 1 92 ? -19.780 12.923 17.181 1.00 90.94 92 TYR A C 1
ATOM 694 O O . TYR A 1 92 ? -19.983 13.379 16.057 1.00 90.94 92 TYR A O 1
ATOM 702 N N . GLU A 1 93 ? -20.519 13.255 18.240 1.00 90.69 93 GLU A N 1
ATOM 703 C CA . GLU A 1 93 ? -21.619 14.227 18.200 1.00 90.69 93 GLU A CA 1
ATOM 704 C C . GLU A 1 93 ? -21.110 15.640 17.879 1.00 90.69 93 GLU A C 1
ATOM 706 O O . GLU A 1 93 ? -21.681 16.336 17.041 1.00 90.69 93 GLU A O 1
ATOM 711 N N . ALA A 1 94 ? -19.982 16.055 18.463 1.00 89.94 94 ALA A N 1
ATOM 712 C CA . ALA A 1 94 ? -19.353 17.335 18.139 1.00 89.94 94 ALA A CA 1
ATOM 713 C C . ALA A 1 94 ? -18.927 17.406 16.661 1.00 89.94 94 ALA A C 1
ATOM 715 O O . ALA A 1 94 ? -19.126 18.429 16.004 1.00 89.94 94 ALA A O 1
ATOM 716 N N . ALA A 1 95 ? -18.411 16.300 16.115 1.00 87.25 95 ALA A N 1
ATOM 717 C CA . ALA A 1 95 ? -18.004 16.193 14.717 1.00 87.25 95 ALA A CA 1
ATOM 718 C C . ALA A 1 95 ? -19.180 16.164 13.719 1.00 87.25 95 ALA A C 1
ATOM 720 O O . ALA A 1 95 ? -18.947 16.210 12.511 1.00 87.25 95 ALA A O 1
ATOM 721 N N . GLU A 1 96 ? -20.438 16.096 14.171 1.00 83.50 96 GLU A N 1
ATOM 722 C CA . GLU A 1 96 ? -21.606 16.177 13.285 1.00 83.50 96 GLU A CA 1
ATOM 723 C C . GLU A 1 96 ? -21.752 17.565 12.644 1.00 83.50 96 GLU A C 1
ATOM 725 O O . GLU A 1 96 ? -22.169 17.669 11.489 1.00 83.50 96 GLU A O 1
ATOM 730 N N . ASN A 1 97 ? -21.348 18.611 13.369 1.00 83.12 97 ASN A N 1
ATOM 731 C CA . ASN A 1 97 ? -21.428 20.004 12.923 1.00 83.12 97 ASN A CA 1
ATOM 732 C C . ASN A 1 97 ? -20.147 20.494 12.224 1.00 83.12 97 ASN A C 1
ATOM 734 O O . ASN A 1 97 ? -20.109 21.620 11.727 1.00 83.12 97 ASN A O 1
ATOM 738 N N . GLU A 1 98 ? -19.103 19.665 12.177 1.00 80.06 98 GLU A N 1
ATOM 739 C CA . GLU A 1 98 ? -17.825 19.998 11.552 1.00 80.06 98 GLU A CA 1
ATOM 740 C C . GLU A 1 98 ? -17.847 19.690 10.042 1.00 80.06 98 GLU A C 1
ATOM 742 O O . GLU A 1 98 ? -18.377 18.658 9.617 1.00 80.06 98 GLU A O 1
ATOM 747 N N . PRO A 1 99 ? -17.228 20.532 9.191 1.00 80.12 99 PRO A N 1
ATOM 748 C CA . PRO A 1 99 ? -17.118 20.258 7.759 1.00 80.12 99 PRO A CA 1
ATOM 749 C C . PRO A 1 99 ? -16.161 19.091 7.454 1.00 80.12 99 PRO A C 1
ATOM 751 O O . PRO A 1 99 ? -16.160 18.567 6.336 1.00 80.12 99 PRO A O 1
ATOM 754 N N . ASP A 1 100 ? -15.342 18.673 8.427 1.00 88.25 100 ASP A N 1
ATOM 755 C CA . ASP A 1 100 ? -14.377 17.592 8.260 1.00 88.25 100 ASP A CA 1
ATOM 756 C C . ASP A 1 100 ? -15.022 16.200 8.359 1.00 88.25 100 ASP A C 1
ATOM 758 O O . ASP A 1 100 ? -15.060 15.526 9.394 1.00 88.25 100 ASP A O 1
ATOM 762 N N . THR A 1 101 ? -15.480 15.732 7.202 1.00 86.38 101 THR A N 1
ATOM 763 C CA . THR A 1 101 ? -16.028 14.383 7.030 1.00 86.38 101 THR A CA 1
ATOM 764 C C . THR A 1 101 ? -15.042 13.258 7.371 1.00 86.38 101 THR A C 1
ATOM 766 O O . THR A 1 101 ? -15.489 12.168 7.738 1.00 86.38 101 THR A O 1
ATOM 769 N N . GLN A 1 102 ? -13.724 13.490 7.292 1.00 90.94 102 GLN A N 1
ATOM 770 C CA . GLN A 1 102 ? -12.720 12.465 7.585 1.00 90.94 102 GLN A CA 1
ATOM 771 C C . GLN A 1 102 ? -12.645 12.182 9.086 1.00 90.94 102 GLN A C 1
ATOM 773 O O . GLN A 1 102 ? -12.627 11.015 9.489 1.00 90.94 102 GLN A O 1
ATOM 778 N N . THR A 1 103 ? -12.681 13.229 9.912 1.00 88.94 103 THR A N 1
ATOM 779 C CA . THR A 1 103 ? -12.742 13.099 11.374 1.00 88.94 103 THR A CA 1
ATOM 780 C C . THR A 1 103 ? -14.001 12.355 11.812 1.00 88.94 103 THR A C 1
ATOM 782 O O . THR A 1 103 ? -13.916 11.417 12.608 1.00 88.94 103 THR A O 1
ATOM 785 N N . ARG A 1 104 ? -15.161 12.665 11.219 1.00 88.69 104 ARG A N 1
ATOM 786 C CA . ARG A 1 104 ? -16.414 11.957 11.526 1.00 88.69 104 ARG A CA 1
ATOM 787 C C . ARG A 1 104 ? -16.356 10.466 11.178 1.00 88.69 104 ARG A C 1
ATOM 789 O O . ARG A 1 104 ? -16.782 9.627 11.970 1.00 88.69 104 ARG A O 1
ATOM 796 N N . LEU A 1 105 ? -15.802 10.117 10.014 1.00 91.56 105 LEU A N 1
ATOM 797 C CA . LEU A 1 105 ? -15.629 8.716 9.606 1.00 91.56 105 LEU A CA 1
ATOM 798 C C . LEU A 1 105 ? -14.668 7.962 10.531 1.00 91.56 105 LEU A C 1
ATOM 800 O O . LEU A 1 105 ? -14.923 6.809 10.879 1.00 91.56 105 LEU A O 1
ATOM 804 N N . LEU A 1 106 ? -13.575 8.605 10.945 1.00 92.81 106 LEU A N 1
ATOM 805 C CA . LEU A 1 106 ? -12.622 8.015 11.879 1.00 92.81 106 LEU A CA 1
ATOM 806 C C . LEU A 1 106 ? -13.280 7.728 13.233 1.00 92.81 106 LEU A C 1
ATOM 808 O O . LEU A 1 106 ? -13.174 6.609 13.734 1.00 92.81 106 LEU A O 1
ATOM 812 N N . LEU A 1 107 ? -14.006 8.699 13.789 1.00 92.62 107 LEU A N 1
ATOM 813 C CA . LEU A 1 107 ? -14.727 8.538 15.053 1.00 9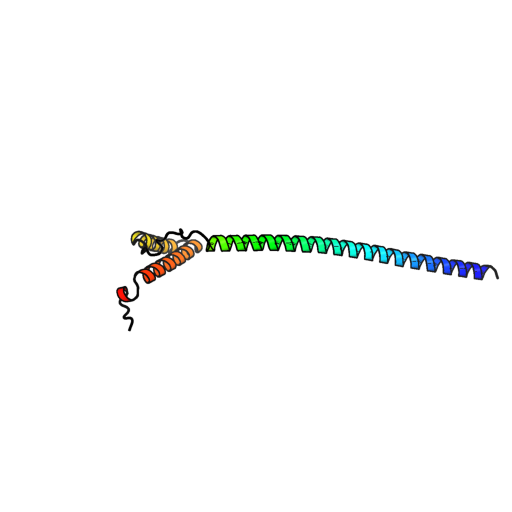2.62 107 LEU A CA 1
ATOM 814 C C . LEU A 1 107 ? -15.789 7.432 14.964 1.00 92.62 107 LEU A C 1
ATOM 816 O O . LEU A 1 107 ? -15.870 6.595 15.862 1.00 92.62 107 LEU A O 1
ATOM 820 N N . GLY A 1 108 ? -16.523 7.346 13.849 1.00 90.62 108 GLY A N 1
ATOM 821 C CA . GLY A 1 108 ? -17.472 6.257 13.597 1.00 90.62 108 GLY A CA 1
ATOM 822 C C . GLY A 1 108 ? -16.813 4.871 13.581 1.00 90.62 108 GLY A C 1
ATOM 823 O O . GLY A 1 108 ? -17.316 3.932 14.202 1.00 90.62 108 GLY A O 1
ATOM 824 N N . HIS A 1 109 ? -15.648 4.730 12.939 1.00 93.00 109 HIS A N 1
ATOM 825 C CA . HIS A 1 109 ? -14.892 3.472 12.954 1.00 93.00 109 HIS A CA 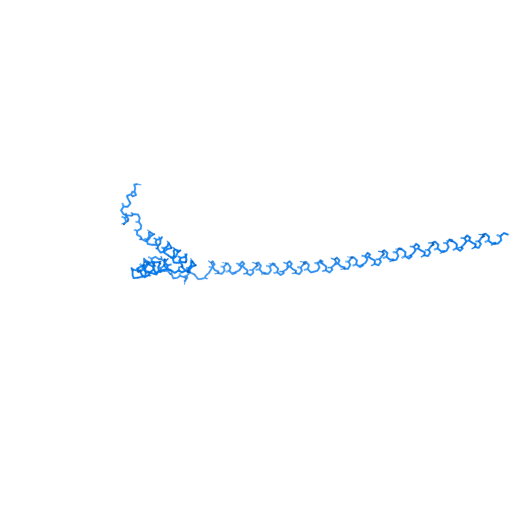1
ATOM 826 C C . HIS A 1 109 ? -14.400 3.094 14.356 1.00 93.00 109 HIS A C 1
ATOM 828 O O . HIS A 1 109 ? -14.465 1.920 14.735 1.00 93.00 109 HIS A O 1
ATOM 834 N N . VAL A 1 110 ? -13.923 4.072 15.129 1.00 92.94 110 VAL A N 1
ATOM 835 C CA . VAL A 1 110 ? -13.456 3.848 16.504 1.00 92.94 110 VAL A CA 1
ATOM 836 C C . VAL A 1 110 ? -14.619 3.428 17.406 1.00 92.94 110 VAL A C 1
ATOM 838 O O . VAL A 1 110 ? -14.490 2.439 18.129 1.00 92.94 110 VAL A O 1
ATOM 841 N N . LEU A 1 111 ? -15.775 4.092 17.310 1.00 92.25 111 LEU A N 1
ATOM 842 C CA . LEU A 1 111 ? -16.987 3.717 18.045 1.00 92.25 111 LEU A CA 1
ATOM 843 C C . LEU A 1 111 ? -17.449 2.298 17.706 1.00 92.25 111 LEU A C 1
ATOM 845 O O . LEU A 1 111 ? -17.733 1.515 18.612 1.00 92.25 111 LEU A O 1
ATOM 849 N N . HIS A 1 112 ? -17.459 1.925 16.424 1.00 90.62 112 HIS A N 1
ATOM 850 C CA . HIS A 1 112 ? -17.806 0.565 16.011 1.00 90.62 112 HIS A CA 1
ATOM 851 C C . HIS A 1 112 ? -16.836 -0.477 16.595 1.00 90.62 112 HIS A C 1
ATOM 853 O O . HIS A 1 112 ? -17.255 -1.526 17.089 1.00 90.62 112 HIS A O 1
ATOM 859 N N . HIS A 1 113 ? -15.532 -0.190 16.579 1.00 89.62 113 HIS A N 1
ATOM 860 C CA . HIS A 1 113 ? -14.526 -1.073 17.163 1.00 89.62 113 HIS A CA 1
ATOM 861 C C . HIS A 1 113 ? -14.714 -1.248 18.680 1.00 89.62 113 HIS A C 1
ATOM 863 O O . HIS A 1 113 ? -14.674 -2.374 19.180 1.00 89.62 113 HIS A O 1
ATOM 869 N N . VAL A 1 114 ? -14.959 -0.153 19.404 1.00 89.00 114 VAL A N 1
ATOM 870 C CA . VAL A 1 114 ? -15.221 -0.155 20.852 1.00 89.00 114 VAL A CA 1
ATOM 871 C C . VAL A 1 114 ? -16.517 -0.900 21.180 1.00 89.00 114 VAL A C 1
ATOM 873 O O . VAL A 1 114 ? -16.512 -1.753 22.065 1.00 89.00 114 VAL A O 1
ATOM 876 N N . GLY A 1 115 ? -17.595 -0.663 20.428 1.00 87.12 115 GLY A N 1
ATOM 877 C CA . GLY A 1 115 ? -18.874 -1.357 20.600 1.00 87.12 115 GLY A CA 1
ATOM 878 C C . GLY A 1 115 ? -18.752 -2.870 20.420 1.00 87.12 115 GLY A C 1
ATOM 879 O O . GLY A 1 115 ? -19.275 -3.629 21.234 1.00 87.12 115 GLY A O 1
ATOM 880 N N . ARG A 1 116 ? -17.980 -3.320 19.421 1.00 86.12 116 ARG A N 1
ATOM 881 C CA . ARG A 1 116 ? -17.680 -4.747 19.231 1.00 86.12 116 ARG A CA 1
ATOM 882 C C . ARG A 1 116 ? -16.948 -5.340 20.437 1.00 86.12 116 ARG A C 1
ATOM 884 O O . ARG A 1 116 ? -17.358 -6.379 20.932 1.00 86.12 116 ARG A O 1
ATOM 891 N N . ARG A 1 117 ? -15.922 -4.657 20.958 1.00 83.75 117 ARG A N 1
ATOM 892 C CA . ARG A 1 117 ? -15.172 -5.125 22.141 1.00 83.75 117 ARG A CA 1
ATOM 893 C C . ARG A 1 117 ? -16.038 -5.210 23.397 1.00 83.75 117 ARG A C 1
ATOM 895 O O . ARG A 1 117 ? -15.889 -6.143 24.178 1.00 83.75 117 ARG A O 1
ATOM 902 N N . ILE A 1 118 ? -16.946 -4.252 23.593 1.00 84.00 118 ILE A N 1
ATOM 903 C CA . ILE A 1 118 ? -17.920 -4.293 24.692 1.00 84.00 118 ILE A CA 1
ATOM 904 C C . ILE A 1 118 ? -18.843 -5.506 24.527 1.00 84.00 118 ILE A C 1
ATOM 906 O O . ILE A 1 118 ? -19.047 -6.247 25.486 1.00 84.00 118 ILE A O 1
ATOM 910 N N . ALA A 1 119 ? -19.362 -5.743 23.319 1.00 82.06 119 ALA A N 1
ATOM 911 C CA . ALA A 1 119 ? -20.213 -6.897 23.035 1.00 82.06 119 ALA A CA 1
ATOM 912 C C . ALA A 1 119 ? -19.482 -8.233 23.276 1.00 82.06 119 ALA A C 1
ATOM 914 O O . ALA A 1 119 ? -20.042 -9.131 23.910 1.00 82.06 119 ALA A O 1
ATOM 915 N N . ASP A 1 120 ? -18.219 -8.330 22.850 1.00 77.38 120 ASP A N 1
ATOM 916 C CA . ASP A 1 120 ? -17.361 -9.499 23.070 1.00 77.38 120 ASP A CA 1
ATOM 917 C C . ASP A 1 120 ? -17.096 -9.738 24.571 1.00 77.38 120 ASP A C 1
ATOM 919 O O . ASP A 1 120 ? -17.089 -10.883 25.024 1.00 77.38 120 ASP A O 1
ATOM 923 N N . GLY A 1 121 ? -16.925 -8.668 25.358 1.00 72.38 121 GLY A N 1
ATOM 924 C CA . GLY A 1 121 ? -16.671 -8.741 26.801 1.00 72.38 121 GLY A CA 1
ATOM 925 C C . GLY A 1 121 ? -17.905 -9.037 27.662 1.00 72.38 121 GLY A C 1
ATOM 926 O O . GLY A 1 121 ? -17.784 -9.659 28.715 1.00 72.38 121 GLY A O 1
ATOM 927 N N . ILE A 1 122 ? -19.098 -8.616 27.231 1.00 73.19 122 ILE A N 1
ATOM 928 C CA . ILE A 1 122 ? -20.354 -8.867 27.955 1.00 73.19 122 ILE A CA 1
ATOM 929 C C . ILE A 1 122 ? -20.786 -10.332 27.756 1.00 73.19 122 ILE A C 1
ATOM 931 O O . ILE A 1 122 ? -21.246 -10.979 28.695 1.00 73.19 122 ILE A O 1
ATOM 935 N N . GLY A 1 123 ? -20.549 -10.929 26.586 1.00 65.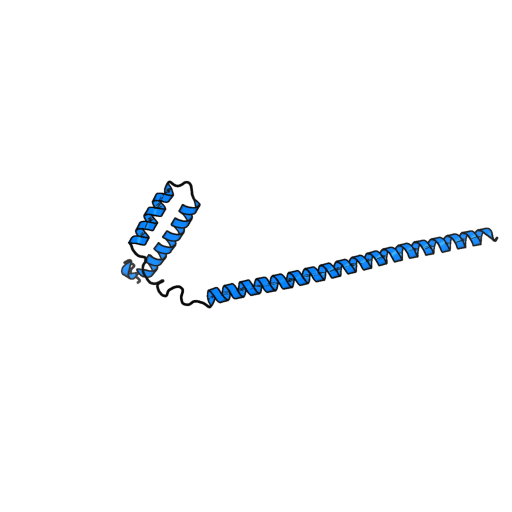81 123 GLY A N 1
ATOM 936 C CA . GLY A 1 123 ? -20.956 -12.306 26.304 1.00 65.81 123 GLY A CA 1
ATOM 937 C C . GLY A 1 123 ? -22.488 -12.494 26.320 1.00 65.81 123 GLY A C 1
ATOM 938 O O . GLY A 1 123 ? -23.240 -11.705 26.898 1.00 65.81 123 GLY A O 1
ATOM 939 N N . PRO A 1 124 ? -23.015 -13.560 25.696 1.00 62.19 124 PRO A N 1
ATOM 940 C CA . PRO A 1 124 ? -24.458 -13.696 25.479 1.00 62.19 124 PRO A CA 1
ATOM 941 C C . PRO A 1 124 ? -25.269 -13.775 26.784 1.00 62.19 124 PRO A C 1
ATOM 943 O O . PRO A 1 124 ? -26.380 -13.259 26.850 1.00 62.19 124 PRO A O 1
ATOM 946 N N . ARG A 1 125 ? -24.701 -14.341 27.858 1.00 59.38 125 ARG A N 1
ATOM 947 C CA . ARG A 1 125 ? -25.404 -14.496 29.144 1.00 59.38 125 ARG A CA 1
ATOM 948 C C . ARG A 1 125 ? -25.628 -13.171 29.876 1.00 59.38 125 ARG A C 1
ATOM 950 O O . ARG A 1 125 ? -26.708 -12.977 30.420 1.00 59.38 125 ARG A O 1
ATOM 957 N N . MET A 1 126 ? -24.651 -12.259 29.883 1.00 60.31 126 MET A N 1
ATOM 958 C CA . MET A 1 126 ? -24.834 -10.937 30.505 1.00 60.31 126 MET A CA 1
ATOM 959 C C . MET A 1 126 ? -25.664 -10.004 29.620 1.00 60.31 126 MET A C 1
ATOM 961 O O . MET A 1 126 ? -26.306 -9.095 30.131 1.00 60.31 126 MET A O 1
ATOM 965 N N . ALA A 1 127 ? -25.695 -10.254 28.307 1.00 60.03 127 ALA A N 1
ATOM 966 C CA . ALA A 1 127 ? -26.579 -9.566 27.370 1.00 60.03 127 ALA A CA 1
ATOM 967 C C . ALA A 1 127 ? -28.046 -10.049 27.444 1.00 60.03 127 ALA A C 1
ATOM 969 O O . ALA A 1 127 ? -28.874 -9.602 26.654 1.00 60.03 127 ALA A O 1
ATOM 970 N N . GLY A 1 128 ? -28.380 -10.980 28.351 1.00 58.16 128 GLY A N 1
ATOM 971 C CA . GLY A 1 128 ? -29.728 -11.547 28.467 1.00 58.16 128 GLY A CA 1
ATOM 972 C C . GLY A 1 128 ? -30.137 -12.431 27.282 1.00 58.16 128 GLY A C 1
ATOM 973 O O . GLY A 1 128 ? -31.315 -12.750 27.128 1.00 58.16 128 GLY A O 1
ATOM 974 N N . ILE A 1 129 ? -29.182 -12.839 26.440 1.00 63.31 129 ILE A N 1
ATOM 975 C CA . ILE A 1 129 ? -29.419 -13.707 25.289 1.00 63.31 129 ILE A CA 1
ATOM 976 C C . ILE A 1 129 ? -29.424 -15.152 25.792 1.00 63.31 129 ILE A C 1
ATOM 978 O O . ILE A 1 129 ? -28.384 -15.721 26.138 1.00 63.31 129 ILE A O 1
ATOM 982 N N . ALA A 1 130 ? -30.613 -15.750 25.847 1.00 60.28 130 ALA A N 1
ATOM 983 C CA . ALA A 1 130 ? -30.788 -17.151 26.202 1.00 60.28 130 ALA A CA 1
ATOM 984 C C . ALA A 1 130 ? -30.211 -18.048 25.096 1.00 60.28 130 ALA A C 1
ATOM 986 O O . ALA A 1 130 ? -30.867 -18.315 24.088 1.00 60.28 130 ALA A O 1
ATOM 987 N N . VAL A 1 131 ? -28.978 -18.517 25.287 1.00 56.34 131 VAL A N 1
ATOM 988 C CA . VAL A 1 131 ? -28.383 -19.557 24.442 1.00 56.34 131 VAL A CA 1
ATOM 989 C C . VAL A 1 131 ? -29.070 -20.873 24.811 1.00 56.34 131 VAL A C 1
ATOM 991 O O . VAL A 1 131 ? -28.831 -21.395 25.900 1.00 56.34 131 VAL A O 1
ATOM 994 N N . HIS A 1 132 ? -29.996 -21.316 23.961 1.00 57.88 132 HIS A N 1
ATOM 995 C CA . HIS A 1 132 ? -30.675 -22.609 24.079 1.00 57.88 132 HIS A CA 1
ATOM 996 C C . HIS A 1 132 ? -29.754 -23.733 23.606 1.00 57.88 132 HIS A C 1
ATOM 998 O O . HIS A 1 132 ? -29.028 -23.505 22.610 1.00 57.88 132 HIS A O 1
#

Radius of gyration: 39.56 Å; chains: 1; bounding box: 68×43×110 Å

Secondary structure (DSSP, 8-state):
-HHHHHHHHHHHHHHHHHHHHHHHHHHHHHHHHHHHHHHHHHHHHHHHHHHHHHHHHHHHHHHHHHHS-TTS-TTTTSPPPHHHHHHHHHHHHHTTSSS-HHHHHHHHHHHHHHHHHHHHHHHHHHTT----

pLDDT: mean 77.2, std 16.02, range [40.84, 96.5]